Protein AF-A0A397FPW7-F1 (afdb_monomer_lite)

Foldseek 3Di:
DQPPVLVLVLLLVLLVLLLVLLVVCVDCVQVVVDDPVLNVVSVVCVVVVNPLVVLSCVQQNPPLVVDDPVSHDRGDPVSSVVNNVSSVVSVVSSCVSCPPHPCRCVSVVVSVVVSVVSVVVVVVVVD

Sequence (127 aa):
MPNSNQEQEIVFKEAFLVSNFLLLWNLPSRKDKLTTELQKEVQERLWNKNTLDSLVLEKLGEESWFKSESERKALKAEDYQRIKELTEETKDFIRQLEKETEWEGTMDKEIENNRNKTIQQWIKENK

Structure (mmCIF, N/CA/C/O backbone):
data_AF-A0A397FPW7-F1
#
_entry.id   AF-A0A397FPW7-F1
#
loop_
_atom_site.group_PDB
_atom_site.id
_atom_site.type_symbol
_atom_site.label_atom_id
_atom_site.label_alt_id
_atom_site.label_comp_id
_atom_site.label_asym_id
_atom_site.label_entity_id
_atom_site.label_seq_id
_atom_site.pdbx_PDB_ins_code
_atom_site.Cartn_x
_atom_site.Cartn_y
_atom_site.Cartn_z
_atom_site.occupancy
_atom_site.B_iso_or_equiv
_atom_site.auth_seq_id
_atom_site.auth_comp_id
_atom_site.auth_asym_id
_atom_site.auth_atom_id
_atom_site.pdbx_PDB_model_num
ATOM 1 N N . MET A 1 1 ? 24.642 -0.716 -12.447 1.00 32.16 1 MET A N 1
ATOM 2 C CA . MET A 1 1 ? 23.826 -1.334 -13.513 1.00 32.16 1 MET A CA 1
ATOM 3 C C . MET A 1 1 ? 22.558 -0.508 -13.615 1.00 32.16 1 MET A C 1
ATOM 5 O O . MET A 1 1 ? 22.013 -0.219 -12.555 1.00 32.16 1 MET A O 1
ATOM 9 N N . PRO A 1 2 ? 22.122 -0.049 -14.798 1.00 36.84 2 PRO A N 1
ATOM 10 C CA . PRO A 1 2 ? 20.787 0.521 -14.895 1.00 36.84 2 PRO A CA 1
ATOM 11 C C . PRO A 1 2 ? 19.818 -0.623 -14.585 1.00 36.84 2 PRO A C 1
ATOM 13 O O . PRO A 1 2 ? 19.872 -1.659 -15.246 1.00 36.84 2 PRO A O 1
ATOM 16 N N . ASN A 1 3 ? 19.023 -0.493 -13.521 1.00 51.62 3 ASN A N 1
ATOM 17 C CA . ASN A 1 3 ? 17.925 -1.426 -13.272 1.00 51.62 3 ASN A CA 1
ATOM 18 C C . ASN A 1 3 ? 17.090 -1.451 -14.553 1.00 51.62 3 ASN A C 1
ATOM 20 O O . ASN A 1 3 ? 16.718 -0.385 -15.044 1.00 51.62 3 ASN A O 1
ATOM 24 N N . SER A 1 4 ? 16.907 -2.632 -15.144 1.00 63.94 4 SER A N 1
ATOM 25 C CA . SER A 1 4 ? 16.215 -2.771 -16.424 1.00 63.94 4 SER A CA 1
ATOM 26 C C . SER A 1 4 ? 14.846 -2.088 -16.355 1.00 63.94 4 SER A C 1
ATOM 28 O O . SER A 1 4 ? 14.223 -2.044 -15.291 1.00 63.94 4 SER A O 1
ATOM 30 N N . ASN A 1 5 ? 14.353 -1.579 -17.488 1.00 67.69 5 ASN A N 1
ATOM 31 C CA . ASN A 1 5 ? 13.004 -1.003 -17.593 1.00 67.69 5 ASN A CA 1
ATOM 32 C C . ASN A 1 5 ? 11.927 -1.929 -16.991 1.00 67.69 5 ASN A C 1
ATOM 34 O O . ASN A 1 5 ? 10.925 -1.460 -16.460 1.00 67.69 5 ASN A O 1
ATOM 38 N N . GLN A 1 6 ? 12.177 -3.242 -17.016 1.00 72.06 6 GLN A N 1
ATOM 39 C CA . GLN A 1 6 ? 11.367 -4.278 -16.386 1.00 72.06 6 GLN A CA 1
ATOM 40 C C . GLN A 1 6 ? 11.312 -4.178 -14.853 1.00 72.06 6 GLN A C 1
ATOM 42 O O . GLN A 1 6 ? 10.226 -4.216 -14.283 1.00 72.06 6 GLN A O 1
ATOM 47 N N . GLU A 1 7 ? 12.455 -4.061 -14.170 1.00 74.75 7 GLU A N 1
ATOM 48 C CA . GLU A 1 7 ? 12.476 -3.945 -12.703 1.00 74.75 7 GLU A CA 1
ATOM 49 C C . GLU A 1 7 ? 11.825 -2.631 -12.263 1.00 74.75 7 GLU A C 1
ATOM 51 O O . GLU A 1 7 ? 11.088 -2.595 -11.278 1.00 74.75 7 GLU A O 1
ATOM 56 N N . GLN A 1 8 ? 12.021 -1.570 -13.053 1.00 72.00 8 GLN A N 1
ATOM 57 C CA . GLN A 1 8 ? 11.303 -0.318 -12.862 1.00 72.00 8 GLN A CA 1
ATOM 58 C C . GLN A 1 8 ? 9.791 -0.538 -12.957 1.00 72.00 8 GLN A C 1
ATOM 60 O O . GLN A 1 8 ? 9.079 -0.239 -12.002 1.00 72.00 8 GLN A O 1
ATOM 65 N N . GLU A 1 9 ? 9.297 -1.125 -14.049 1.00 74.31 9 GLU A N 1
ATOM 66 C CA . GLU A 1 9 ? 7.868 -1.402 -14.241 1.00 74.31 9 GLU A CA 1
ATOM 67 C C . GLU A 1 9 ? 7.252 -2.244 -13.111 1.00 74.31 9 GLU A C 1
ATOM 69 O O . GLU A 1 9 ? 6.144 -1.944 -12.662 1.00 74.31 9 GLU A O 1
ATOM 74 N N . ILE A 1 10 ? 7.961 -3.269 -12.628 1.00 79.19 10 ILE A N 1
ATOM 75 C CA . ILE A 1 10 ? 7.503 -4.104 -11.509 1.00 79.19 10 ILE A CA 1
ATOM 76 C C . ILE A 1 10 ? 7.321 -3.257 -10.248 1.00 79.19 10 ILE A C 1
ATOM 78 O O . ILE A 1 10 ? 6.249 -3.298 -9.644 1.00 79.19 10 ILE A O 1
ATOM 82 N N . VAL A 1 11 ? 8.328 -2.460 -9.879 1.00 79.06 11 VAL A N 1
ATOM 83 C CA . VAL A 1 11 ? 8.259 -1.583 -8.700 1.00 79.06 11 VAL A CA 1
ATOM 84 C C . VAL A 1 11 ? 7.124 -0.566 -8.826 1.00 79.06 11 VAL A C 1
ATOM 86 O O . VAL A 1 11 ? 6.456 -0.281 -7.837 1.00 79.06 11 VAL A O 1
ATOM 89 N N . PHE A 1 12 ? 6.834 -0.063 -10.028 1.00 76.69 12 PHE A N 1
ATOM 90 C CA . PHE A 1 12 ? 5.708 0.855 -10.238 1.00 76.69 12 PHE A CA 1
ATOM 91 C C . PHE A 1 12 ? 4.346 0.210 -10.076 1.00 76.69 12 PHE A C 1
ATOM 93 O O . PHE A 1 12 ? 3.478 0.765 -9.403 1.00 76.69 12 PHE A O 1
ATOM 100 N N . LYS A 1 13 ? 4.142 -0.951 -10.699 1.00 77.94 13 LYS A N 1
ATOM 101 C CA . LYS A 1 13 ? 2.886 -1.691 -10.554 1.00 77.94 13 LYS A CA 1
ATOM 102 C C . LYS A 1 13 ? 2.645 -2.063 -9.097 1.00 77.94 13 LYS A C 1
ATOM 104 O O . LYS A 1 13 ? 1.517 -1.952 -8.621 1.00 77.94 13 LYS A O 1
ATOM 109 N N . GLU A 1 14 ? 3.705 -2.435 -8.387 1.00 85.81 14 GLU A N 1
ATOM 110 C CA . GLU A 1 14 ? 3.660 -2.686 -6.952 1.00 85.81 14 GLU A CA 1
ATOM 111 C C . GLU A 1 14 ? 3.307 -1.422 -6.160 1.00 85.81 14 GLU A C 1
ATOM 113 O O . GLU A 1 14 ? 2.361 -1.457 -5.380 1.00 85.81 14 GLU A O 1
ATOM 118 N N . ALA A 1 15 ? 3.977 -0.293 -6.410 1.00 82.88 15 ALA A N 1
ATOM 119 C CA . ALA A 1 15 ? 3.684 0.989 -5.769 1.00 82.88 15 ALA A CA 1
ATOM 120 C C . ALA A 1 15 ? 2.210 1.402 -5.925 1.00 82.88 15 ALA A C 1
ATOM 122 O O . ALA A 1 15 ? 1.544 1.756 -4.950 1.00 82.88 15 ALA A O 1
ATOM 123 N N . PHE A 1 16 ? 1.681 1.298 -7.147 1.00 79.75 16 PHE A N 1
ATOM 124 C CA . PHE A 1 16 ? 0.281 1.594 -7.440 1.00 79.75 16 PHE A CA 1
ATOM 125 C C . PHE A 1 16 ? -0.672 0.634 -6.715 1.00 79.75 16 PHE A C 1
ATOM 127 O O . PHE A 1 16 ? -1.685 1.050 -6.152 1.00 79.75 16 PHE A O 1
ATOM 134 N N . LEU A 1 17 ? -0.359 -0.663 -6.701 1.00 84.19 17 LEU A N 1
ATOM 135 C CA . LEU A 1 17 ? -1.164 -1.662 -6.004 1.00 84.19 17 LEU A CA 1
ATOM 136 C C . LEU A 1 17 ? -1.188 -1.406 -4.491 1.00 84.19 17 LEU A C 1
ATOM 138 O O . LEU A 1 17 ? -2.260 -1.389 -3.892 1.00 84.19 17 LEU A O 1
ATOM 142 N N . VAL A 1 18 ? -0.026 -1.148 -3.892 1.00 87.81 18 VAL A N 1
ATOM 143 C CA . VAL A 1 18 ? 0.136 -0.828 -2.468 1.00 87.81 18 VAL A CA 1
ATOM 144 C C . VAL A 1 18 ? -0.674 0.409 -2.088 1.00 87.81 18 VAL A C 1
ATOM 146 O O . VAL A 1 18 ? -1.397 0.386 -1.090 1.00 87.81 18 VAL A O 1
ATOM 149 N N . SER A 1 19 ? -0.636 1.464 -2.908 1.00 83.38 19 SER A N 1
ATOM 150 C CA . SER A 1 19 ? -1.461 2.646 -2.655 1.00 83.38 19 SER A CA 1
ATOM 151 C C . SER A 1 19 ? -2.961 2.328 -2.675 1.00 83.38 19 SER A C 1
ATOM 153 O O . SER A 1 19 ? -3.708 2.743 -1.785 1.00 83.38 19 SER A O 1
ATOM 155 N N . ASN A 1 20 ? -3.410 1.501 -3.624 1.00 84.31 20 ASN A N 1
ATOM 156 C CA . ASN A 1 20 ? -4.804 1.060 -3.673 1.00 84.31 20 ASN A CA 1
ATOM 157 C C . ASN A 1 20 ? -5.207 0.215 -2.455 1.00 84.31 20 ASN A C 1
ATOM 159 O O . ASN A 1 20 ? -6.335 0.335 -1.977 1.00 84.31 20 ASN A O 1
ATOM 163 N N . PHE A 1 21 ? -4.304 -0.597 -1.903 1.00 89.31 21 PHE A N 1
ATOM 164 C CA . PHE A 1 21 ? -4.573 -1.320 -0.659 1.00 89.31 21 PHE A CA 1
ATOM 165 C C . PHE A 1 21 ? -4.780 -0.380 0.530 1.00 89.31 21 PHE A C 1
ATOM 167 O O . PHE A 1 21 ? -5.655 -0.642 1.358 1.00 89.31 21 PHE A O 1
ATOM 174 N N . LEU A 1 22 ? -4.046 0.735 0.599 1.00 88.19 22 LEU A N 1
ATOM 175 C CA . LEU A 1 22 ? -4.264 1.743 1.636 1.00 88.19 22 LEU A CA 1
ATOM 176 C C . LEU A 1 22 ? -5.675 2.352 1.547 1.00 88.19 22 LEU A C 1
ATOM 178 O O . LEU A 1 22 ? -6.323 2.542 2.576 1.00 88.19 22 LEU A O 1
ATOM 182 N N . LEU A 1 23 ? -6.198 2.591 0.337 1.00 87.69 23 LEU A N 1
ATOM 183 C CA . LEU A 1 23 ? -7.568 3.095 0.142 1.00 87.69 23 LEU A CA 1
ATOM 184 C C . LEU A 1 23 ? -8.632 2.156 0.726 1.00 87.69 23 LEU A C 1
ATOM 186 O O . LEU A 1 23 ? -9.638 2.627 1.263 1.00 87.69 23 LEU A O 1
ATOM 190 N N . LEU A 1 24 ? -8.410 0.838 0.678 1.00 90.31 24 LEU A N 1
ATOM 191 C CA . LEU A 1 24 ? -9.348 -0.145 1.234 1.00 90.31 24 LEU A CA 1
ATOM 192 C C . LEU A 1 24 ? -9.538 0.022 2.746 1.00 90.31 24 LEU A C 1
ATOM 194 O O . LEU A 1 24 ? -10.608 -0.291 3.266 1.00 90.31 24 LEU A O 1
ATOM 198 N N . TRP A 1 25 ? -8.538 0.548 3.454 1.00 91.12 25 TRP A N 1
ATOM 199 C CA . TRP A 1 25 ? -8.607 0.801 4.895 1.00 91.12 25 TRP A CA 1
ATOM 200 C C . TRP A 1 25 ? -9.452 2.018 5.279 1.00 91.12 25 TRP A C 1
ATOM 202 O O . TRP A 1 25 ? -9.738 2.221 6.457 1.00 91.12 25 TRP A O 1
ATOM 212 N N . ASN A 1 26 ? -9.933 2.783 4.295 1.00 88.88 26 ASN A N 1
ATOM 213 C CA . ASN A 1 26 ? -10.938 3.822 4.503 1.00 88.88 26 ASN A CA 1
ATOM 214 C C . ASN A 1 26 ? -12.386 3.311 4.353 1.00 88.88 26 ASN A C 1
ATOM 216 O O . ASN A 1 26 ? -13.330 4.042 4.655 1.00 88.88 26 ASN A O 1
ATOM 220 N N . LEU A 1 27 ? -12.591 2.075 3.881 1.00 91.00 27 LEU A N 1
ATOM 221 C CA . LEU A 1 27 ? -13.928 1.487 3.756 1.00 91.00 27 LEU A CA 1
ATOM 222 C C . LEU A 1 27 ? -14.521 1.197 5.142 1.00 91.00 27 LEU A C 1
ATOM 224 O O . LEU A 1 27 ? -13.781 0.700 5.992 1.00 91.00 27 LEU A O 1
ATOM 228 N N . PRO A 1 28 ? -15.838 1.389 5.371 1.00 92.81 28 PRO A N 1
ATOM 229 C CA . PRO A 1 28 ? -16.459 1.141 6.679 1.00 92.81 28 PRO A CA 1
ATOM 230 C C . PRO A 1 28 ? -16.142 -0.247 7.252 1.00 92.81 28 PRO A C 1
ATOM 232 O O . PRO A 1 28 ? -15.744 -0.373 8.404 1.00 92.81 28 PRO A O 1
ATOM 235 N N . SER A 1 29 ? -16.178 -1.284 6.406 1.00 92.38 29 SER A N 1
ATOM 236 C CA . SER A 1 29 ? -15.901 -2.672 6.801 1.00 92.38 29 SER A CA 1
ATOM 237 C C . SER A 1 29 ? -14.514 -2.895 7.414 1.00 92.38 29 SER A C 1
ATOM 239 O O . SER A 1 29 ? -14.340 -3.853 8.163 1.00 92.38 29 SER A O 1
ATOM 241 N N . ARG A 1 30 ? -13.530 -2.050 7.077 1.00 93.50 30 ARG A N 1
ATOM 242 C CA . ARG A 1 30 ? -12.159 -2.112 7.605 1.00 93.50 30 ARG A CA 1
ATOM 243 C C . ARG A 1 30 ? -11.895 -1.015 8.628 1.00 93.50 30 ARG A C 1
ATOM 245 O O . ARG A 1 30 ? -11.373 -1.292 9.700 1.00 93.50 30 ARG A O 1
ATOM 252 N N . LYS A 1 31 ? -12.294 0.217 8.311 1.00 92.19 31 LYS A N 1
ATOM 253 C CA . LYS A 1 31 ? -12.100 1.405 9.142 1.00 92.19 31 LYS A CA 1
ATOM 254 C C . LYS A 1 31 ? -12.669 1.222 10.546 1.00 92.19 31 LYS A C 1
ATOM 256 O O . LYS A 1 31 ? -11.991 1.560 11.510 1.00 92.19 31 LYS A O 1
ATOM 261 N N . ASP A 1 32 ? -13.859 0.636 10.668 1.00 91.12 32 ASP A N 1
ATOM 262 C CA . ASP A 1 32 ? -14.535 0.469 11.962 1.00 91.12 32 ASP A CA 1
ATOM 263 C C . ASP A 1 32 ? -13.827 -0.542 12.883 1.00 91.12 32 ASP A C 1
ATOM 265 O O . ASP A 1 32 ? -14.098 -0.584 14.082 1.00 91.12 32 ASP A O 1
ATOM 269 N N . LYS A 1 33 ? -12.890 -1.336 12.345 1.00 90.56 33 LYS A N 1
ATOM 270 C CA . LYS A 1 33 ? -12.045 -2.269 13.106 1.00 90.56 33 LYS A CA 1
ATOM 271 C C . LYS A 1 33 ? -10.744 -1.639 13.604 1.00 90.56 33 LYS A C 1
ATOM 273 O O . LYS A 1 33 ? -10.040 -2.252 14.400 1.00 90.56 33 LYS A O 1
ATOM 278 N N . LEU A 1 34 ? -10.416 -0.434 13.141 1.00 91.19 34 LEU A N 1
ATOM 279 C CA . LEU A 1 34 ? -9.213 0.284 13.540 1.00 91.19 34 LEU A CA 1
ATOM 280 C C . LEU A 1 34 ? -9.454 1.097 14.811 1.00 91.19 34 LEU A C 1
ATOM 282 O O . LEU A 1 34 ? -10.525 1.679 15.003 1.00 91.19 34 LEU A O 1
ATOM 286 N N . THR A 1 35 ? -8.419 1.220 15.641 1.00 93.38 35 THR A N 1
ATOM 287 C CA . THR A 1 35 ? -8.413 2.196 16.736 1.00 93.38 35 THR A CA 1
ATOM 288 C C . THR A 1 35 ? -8.510 3.617 16.181 1.00 93.38 35 THR A C 1
ATOM 290 O O . THR A 1 35 ? -8.093 3.889 15.056 1.00 93.38 35 THR A O 1
ATOM 293 N N . THR A 1 36 ? -9.017 4.559 16.977 1.00 92.56 36 THR A N 1
ATOM 294 C CA . THR A 1 36 ? -9.099 5.978 16.583 1.00 92.56 36 THR A CA 1
ATOM 295 C C . THR A 1 36 ? -7.747 6.541 16.130 1.00 92.56 36 THR A C 1
ATOM 297 O O . THR A 1 36 ? -7.694 7.348 15.204 1.00 92.56 36 THR A O 1
ATOM 300 N N . GLU A 1 37 ? -6.655 6.099 16.759 1.00 94.12 37 GLU A N 1
ATOM 301 C CA . GLU A 1 37 ? -5.289 6.485 16.395 1.00 94.12 37 GLU A CA 1
ATOM 302 C C . GLU A 1 37 ? -4.909 5.975 14.999 1.00 94.12 37 GLU A C 1
ATOM 304 O O . GLU A 1 37 ? -4.533 6.773 14.141 1.00 94.12 37 GLU A O 1
ATOM 309 N N . LEU A 1 38 ? -5.125 4.685 14.722 1.00 92.75 38 LEU A N 1
ATOM 310 C CA . LEU A 1 38 ? -4.870 4.102 13.402 1.00 92.75 38 LEU A CA 1
ATOM 311 C C . LEU A 1 38 ? -5.771 4.706 12.319 1.00 92.75 38 LEU A C 1
ATOM 313 O O . LEU A 1 38 ? -5.317 4.939 11.202 1.00 92.75 38 LEU A O 1
ATOM 317 N N . GLN A 1 39 ? -7.030 5.025 12.633 1.00 92.50 39 GLN A N 1
ATOM 318 C CA . GLN A 1 39 ? -7.911 5.723 11.692 1.00 92.50 39 GLN A CA 1
ATOM 319 C C . GLN A 1 39 ? -7.358 7.103 11.321 1.00 92.50 39 GLN A C 1
ATOM 321 O O . GLN A 1 39 ? -7.410 7.486 10.151 1.00 92.50 39 GLN A O 1
ATOM 326 N N . LYS A 1 40 ? -6.824 7.850 12.296 1.00 92.69 40 LYS A N 1
ATOM 327 C CA . LYS A 1 40 ? -6.213 9.164 12.068 1.00 92.69 40 LYS A CA 1
ATOM 328 C C . LYS A 1 40 ? -4.963 9.044 11.200 1.00 92.69 40 LYS A C 1
ATOM 330 O O . LYS A 1 40 ? -4.841 9.793 10.238 1.00 92.69 40 LYS A O 1
ATOM 335 N N . GLU A 1 41 ? -4.097 8.072 11.474 1.00 91.50 41 GLU A N 1
ATOM 336 C CA . GLU A 1 41 ? -2.898 7.834 10.663 1.00 91.50 41 GLU A CA 1
ATOM 337 C C . GLU A 1 41 ? -3.242 7.407 9.225 1.00 91.50 41 GLU A C 1
ATOM 339 O O . GLU A 1 41 ? -2.661 7.925 8.271 1.00 91.50 41 GLU A O 1
ATOM 344 N N . VAL A 1 42 ? -4.243 6.535 9.040 1.00 91.12 42 VAL A N 1
ATOM 345 C CA . VAL A 1 42 ? -4.768 6.188 7.707 1.00 91.12 42 VAL A CA 1
ATOM 346 C C . VAL A 1 42 ? -5.249 7.446 6.980 1.00 91.12 42 VAL A C 1
ATOM 348 O O . VAL A 1 42 ? -4.884 7.649 5.824 1.00 91.12 42 VAL A O 1
ATOM 351 N N . GLN A 1 43 ? -6.024 8.319 7.637 1.00 89.44 43 GLN A N 1
ATOM 352 C CA . GLN A 1 43 ? -6.467 9.578 7.025 1.00 89.44 43 GLN A CA 1
ATOM 353 C C . GLN A 1 43 ? -5.302 10.511 6.698 1.00 89.44 43 GLN A C 1
ATOM 355 O O . GLN A 1 43 ? -5.323 11.127 5.641 1.00 89.44 43 GLN A O 1
ATOM 360 N N . GLU A 1 44 ? -4.289 10.622 7.555 1.00 88.12 44 GLU A N 1
ATOM 361 C CA . GLU A 1 44 ? -3.117 11.464 7.297 1.00 88.12 44 GLU A CA 1
ATOM 362 C C . GLU A 1 44 ? -2.323 10.953 6.088 1.00 88.12 44 GLU A C 1
ATOM 364 O O . GLU A 1 44 ? -1.983 11.736 5.200 1.00 88.12 44 GLU A O 1
ATOM 369 N N . ARG A 1 45 ? -2.098 9.638 5.982 1.00 86.19 45 ARG A N 1
ATOM 370 C CA . ARG A 1 45 ? -1.416 9.027 4.827 1.00 86.19 45 ARG A CA 1
ATOM 371 C C . ARG A 1 45 ? -2.233 9.151 3.533 1.00 86.19 45 ARG A C 1
ATOM 373 O O . ARG A 1 45 ? -1.665 9.424 2.477 1.00 86.19 45 ARG A O 1
ATOM 380 N N . LEU A 1 46 ? -3.562 9.033 3.614 1.00 83.81 46 LEU A N 1
ATOM 381 C CA . LEU A 1 46 ? -4.470 9.246 2.479 1.00 83.81 46 LEU A CA 1
ATOM 382 C C . LEU A 1 46 ? -4.585 10.721 2.067 1.00 83.81 46 LEU A C 1
ATOM 384 O O . LEU A 1 46 ? -4.615 11.015 0.875 1.00 83.81 46 LEU A O 1
ATOM 388 N N . TRP A 1 47 ? -4.644 11.651 3.027 1.00 71.06 47 TRP A N 1
ATOM 389 C CA . TRP A 1 47 ? -4.737 13.098 2.788 1.00 71.06 47 TRP A CA 1
ATOM 390 C C . TRP A 1 47 ? -3.449 13.662 2.206 1.00 71.06 47 TRP A C 1
ATOM 392 O O . TRP A 1 47 ? -3.487 14.502 1.309 1.00 71.06 47 TRP A O 1
ATOM 402 N N . ASN A 1 48 ? -2.308 13.099 2.605 1.00 67.06 48 ASN A N 1
ATOM 403 C CA . ASN A 1 48 ? -1.033 13.306 1.925 1.00 67.06 48 ASN A CA 1
ATOM 404 C C . ASN A 1 48 ? -1.003 12.676 0.514 1.00 67.06 48 ASN A C 1
ATOM 406 O O . ASN A 1 48 ? 0.080 12.513 -0.045 1.00 67.06 48 ASN A O 1
ATOM 410 N N . LYS A 1 49 ? -2.184 12.327 -0.042 1.00 53.78 49 LYS A N 1
ATOM 411 C CA . LYS A 1 49 ? -2.473 11.773 -1.371 1.00 53.78 49 LYS A CA 1
ATOM 412 C C . LYS A 1 49 ? -1.334 10.875 -1.812 1.00 53.78 49 LYS A C 1
ATOM 414 O O . LYS A 1 49 ? -0.686 11.207 -2.800 1.00 53.78 49 LYS A O 1
ATOM 419 N N . ASN A 1 50 ? -1.060 9.869 -0.967 1.00 60.53 50 ASN A N 1
ATOM 420 C CA . ASN A 1 50 ? 0.135 9.030 -0.913 1.00 60.53 50 ASN A CA 1
ATOM 421 C C . ASN A 1 50 ? 1.307 9.666 -1.666 1.00 60.53 50 ASN A C 1
ATOM 423 O O . ASN A 1 50 ? 1.338 9.608 -2.890 1.00 60.53 50 ASN A O 1
ATOM 427 N N . THR A 1 51 ? 2.294 10.245 -0.974 1.00 59.88 51 THR A N 1
ATOM 428 C CA . THR A 1 51 ? 3.531 10.772 -1.591 1.00 59.88 51 THR A CA 1
ATOM 429 C C . THR A 1 51 ? 4.046 9.863 -2.716 1.00 59.88 51 THR A C 1
ATOM 431 O O . THR A 1 51 ? 4.543 10.354 -3.721 1.00 59.88 51 THR A O 1
ATOM 434 N N . LEU A 1 52 ? 3.828 8.551 -2.581 1.00 63.03 52 LEU A N 1
ATOM 435 C CA . LEU A 1 52 ? 3.968 7.531 -3.611 1.00 63.03 52 LEU A CA 1
ATOM 436 C C . LEU A 1 52 ? 3.146 7.765 -4.900 1.00 63.03 52 LEU A C 1
ATOM 438 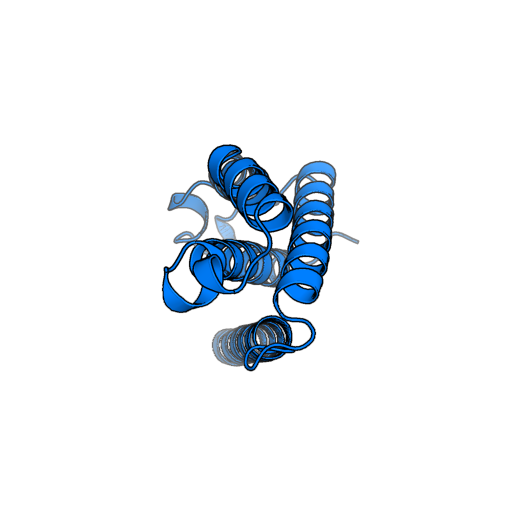O O . LEU A 1 52 ? 3.748 7.890 -5.955 1.00 63.03 52 LEU A O 1
ATOM 442 N N . ASP A 1 53 ? 1.817 7.871 -4.852 1.00 65.44 53 ASP A N 1
ATOM 443 C CA . ASP A 1 53 ? 0.962 8.159 -6.017 1.00 65.44 53 ASP A CA 1
ATOM 444 C C . ASP A 1 53 ? 1.292 9.500 -6.657 1.00 65.44 53 ASP A C 1
ATOM 446 O O . ASP A 1 53 ? 1.365 9.604 -7.879 1.00 65.44 53 ASP A O 1
ATOM 450 N N . SER A 1 54 ? 1.502 10.536 -5.844 1.00 66.25 54 SER A N 1
ATOM 451 C CA . SER A 1 54 ? 1.854 11.857 -6.365 1.00 66.25 54 SER A CA 1
ATOM 452 C C . SER A 1 54 ? 3.220 11.834 -7.056 1.00 66.25 54 SER A C 1
ATOM 454 O O . SER A 1 54 ? 3.347 12.391 -8.140 1.00 66.25 54 SER A O 1
ATOM 456 N N . LEU A 1 55 ? 4.210 11.127 -6.502 1.00 64.75 55 LEU A N 1
ATOM 457 C CA . LEU A 1 55 ? 5.534 10.966 -7.106 1.00 64.75 55 LEU A CA 1
ATOM 458 C C . LEU A 1 55 ? 5.493 10.074 -8.356 1.00 64.75 55 LEU A C 1
ATOM 460 O O . LEU A 1 55 ? 6.121 10.402 -9.359 1.00 64.75 55 LEU A O 1
ATOM 464 N N . VAL A 1 56 ? 4.721 8.985 -8.336 1.00 67.00 56 VAL A N 1
ATOM 465 C CA . VAL A 1 56 ? 4.509 8.110 -9.498 1.00 67.00 56 VAL A CA 1
ATOM 466 C C . VAL A 1 56 ? 3.821 8.883 -10.625 1.00 67.00 56 VAL A C 1
ATOM 468 O O . VAL A 1 56 ? 4.284 8.837 -11.762 1.00 67.00 56 VAL A O 1
ATOM 471 N N . LEU A 1 57 ? 2.771 9.653 -10.331 1.00 65.94 57 LEU A N 1
ATOM 472 C CA . LEU A 1 57 ? 2.068 10.470 -11.324 1.00 65.94 57 LEU A CA 1
ATOM 473 C C . LEU A 1 57 ? 2.909 11.657 -11.813 1.00 65.94 57 LEU A C 1
ATOM 475 O O . LEU A 1 57 ? 2.905 11.937 -13.005 1.00 65.94 57 LEU A O 1
ATOM 479 N N . GLU A 1 58 ? 3.641 12.351 -10.939 1.00 64.50 58 GLU A N 1
ATOM 480 C CA . GLU A 1 58 ? 4.457 13.517 -11.311 1.00 64.50 58 GLU A CA 1
ATOM 481 C C . GLU A 1 58 ? 5.668 13.116 -12.156 1.00 64.50 58 GLU A C 1
ATOM 483 O O . GLU A 1 58 ? 5.971 13.757 -13.164 1.00 64.50 58 GLU A O 1
ATOM 488 N N . LYS A 1 59 ? 6.385 12.060 -11.754 1.00 62.03 59 LYS A N 1
ATOM 489 C CA . LYS A 1 59 ? 7.632 11.672 -12.423 1.00 62.03 59 LYS A CA 1
ATOM 490 C C . LYS A 1 59 ? 7.401 10.917 -13.720 1.00 62.03 59 LYS A C 1
ATOM 492 O O . LYS A 1 59 ? 8.310 10.874 -14.549 1.00 62.03 59 LYS A O 1
ATOM 497 N N . LEU A 1 60 ? 6.212 10.346 -13.910 1.00 56.50 60 LEU A N 1
ATOM 498 C CA . LEU A 1 60 ? 5.927 9.515 -15.074 1.00 56.50 60 LEU A CA 1
ATOM 499 C C . LEU A 1 60 ? 4.745 10.004 -15.897 1.00 56.50 60 LEU A C 1
ATOM 501 O O . LEU A 1 60 ? 4.794 9.869 -17.110 1.00 56.50 60 LEU A O 1
ATOM 505 N N . GLY A 1 61 ? 3.730 10.636 -15.319 1.00 49.78 61 GLY A N 1
ATOM 506 C CA . GLY A 1 61 ? 2.498 10.983 -16.025 1.00 49.78 61 GLY A CA 1
ATOM 507 C C . GLY A 1 61 ? 1.728 9.739 -16.482 1.00 49.78 61 GLY A C 1
ATOM 508 O O . GLY A 1 61 ? 2.305 8.736 -16.899 1.00 49.78 61 GLY A O 1
ATOM 509 N N . GLU A 1 62 ? 0.399 9.804 -16.455 1.00 46.03 62 GLU A N 1
ATOM 510 C CA . GLU A 1 62 ? -0.451 8.739 -17.014 1.00 46.03 62 GLU A CA 1
ATOM 511 C C . GLU A 1 62 ? -0.045 8.392 -18.462 1.00 46.03 62 GLU A C 1
ATOM 513 O O . GLU A 1 62 ? -0.069 7.232 -18.860 1.00 46.03 62 GLU A O 1
ATOM 518 N N . GLU A 1 63 ? 0.431 9.380 -19.228 1.00 44.16 63 GLU A N 1
ATOM 519 C CA . GLU A 1 63 ? 0.789 9.242 -20.641 1.00 44.16 63 GLU A CA 1
ATOM 520 C C . GLU A 1 63 ? 2.101 8.504 -20.928 1.00 44.16 63 GLU A C 1
ATOM 522 O O . GLU A 1 63 ? 2.250 7.975 -22.027 1.00 44.16 63 GLU A O 1
ATOM 527 N N . SER A 1 64 ? 3.078 8.459 -20.015 1.00 50.47 64 SER A N 1
ATOM 528 C CA . SER A 1 64 ? 4.357 7.791 -20.330 1.00 50.47 64 SER A CA 1
ATOM 529 C C . SER A 1 64 ? 4.273 6.274 -20.237 1.00 50.47 64 SER A C 1
ATOM 531 O O . SER A 1 64 ? 5.159 5.586 -20.733 1.00 50.47 64 SER A O 1
ATOM 533 N N . TRP A 1 65 ? 3.203 5.746 -19.646 1.00 52.91 65 TRP A N 1
ATOM 534 C CA . TRP A 1 65 ? 3.020 4.311 -19.446 1.00 52.91 65 TRP A CA 1
ATOM 535 C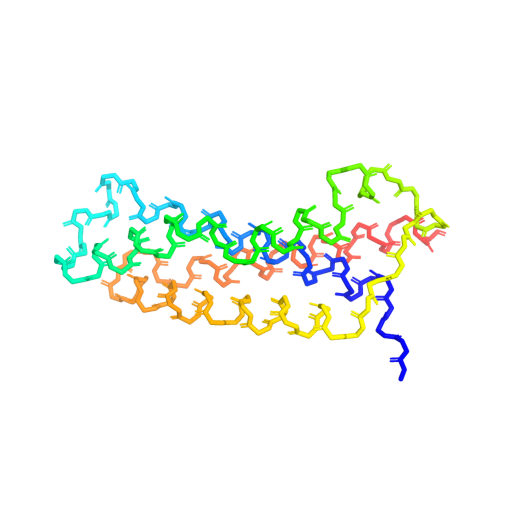 C . TRP A 1 65 ? 2.246 3.611 -20.554 1.00 52.91 65 TRP A C 1
ATOM 537 O O . TRP A 1 65 ? 2.481 2.428 -20.798 1.00 52.91 65 TRP A O 1
ATOM 547 N N . PHE A 1 66 ? 1.405 4.353 -21.276 1.00 48.12 66 PHE A N 1
ATOM 548 C CA . PHE A 1 66 ? 0.800 3.898 -22.531 1.00 48.12 66 PHE A CA 1
ATOM 549 C C . PHE A 1 66 ? 1.771 3.966 -23.719 1.00 48.12 66 PHE A C 1
ATOM 551 O O . PHE A 1 66 ? 1.435 3.520 -24.815 1.00 48.12 66 PHE A O 1
ATOM 558 N N . LYS A 1 67 ? 2.972 4.516 -23.509 1.00 54.03 67 LYS A N 1
ATOM 559 C CA . LYS A 1 67 ? 4.041 4.576 -24.506 1.00 54.03 67 LYS A CA 1
ATOM 560 C C . LYS A 1 67 ? 4.837 3.272 -24.543 1.00 54.03 67 LYS A C 1
ATOM 562 O O . LYS A 1 67 ? 5.000 2.595 -23.522 1.00 54.03 67 LYS A O 1
ATOM 567 N N . SER A 1 68 ? 5.338 2.934 -25.730 1.00 57.56 68 SER A N 1
ATOM 568 C CA . SER A 1 68 ? 6.188 1.759 -25.950 1.00 57.56 68 SER A CA 1
ATOM 569 C C . SER A 1 68 ? 7.476 1.833 -25.118 1.00 57.56 68 SER A C 1
ATOM 571 O O . SER A 1 68 ? 7.890 2.912 -24.695 1.00 57.56 68 SER A O 1
ATOM 573 N N . GLU A 1 69 ? 8.144 0.701 -24.876 1.00 56.84 69 GLU A N 1
ATOM 574 C CA . GLU A 1 69 ? 9.382 0.669 -24.078 1.00 56.84 69 GLU A CA 1
ATOM 575 C C . GLU A 1 69 ? 10.451 1.644 -24.606 1.00 56.84 69 GLU A C 1
ATOM 577 O O . GLU A 1 69 ? 11.110 2.326 -23.823 1.00 56.84 69 GLU A O 1
ATOM 582 N N . SER A 1 70 ? 10.552 1.793 -25.930 1.00 57.22 70 SER A N 1
ATOM 583 C CA . SER A 1 70 ? 11.444 2.751 -26.598 1.00 57.22 70 SER A CA 1
ATOM 584 C C 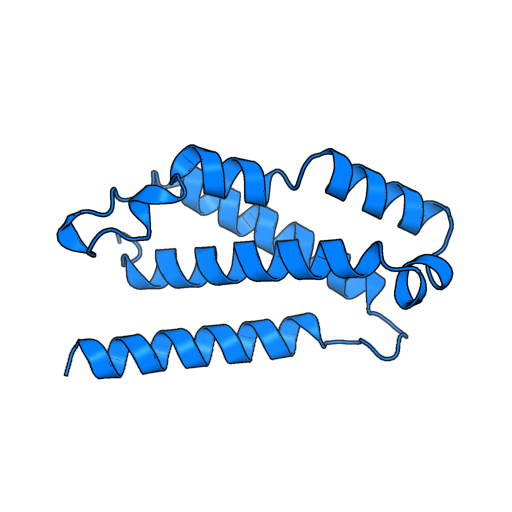. SER A 1 70 ? 11.115 4.225 -26.338 1.00 57.22 70 SER A C 1
ATOM 586 O O . SER A 1 70 ? 11.959 5.091 -26.553 1.00 57.22 70 SER A O 1
ATOM 588 N N . GLU A 1 71 ? 9.894 4.524 -25.904 1.00 52.09 71 GLU A N 1
ATOM 589 C CA . GLU A 1 71 ? 9.377 5.878 -25.684 1.00 52.09 71 GLU A CA 1
ATOM 590 C C . GLU A 1 71 ? 9.295 6.246 -24.193 1.00 52.09 71 GLU A C 1
ATOM 592 O O . GLU A 1 71 ? 9.041 7.407 -23.847 1.00 52.09 71 GLU A O 1
ATOM 597 N N . ARG A 1 72 ? 9.521 5.276 -23.297 1.00 64.94 72 ARG A N 1
ATOM 598 C CA . ARG A 1 72 ? 9.566 5.509 -21.852 1.00 64.94 72 ARG A CA 1
ATOM 599 C C . ARG A 1 72 ? 10.851 6.249 -21.493 1.00 64.94 72 ARG A C 1
ATOM 601 O O . ARG A 1 72 ? 11.960 5.799 -21.771 1.00 64.94 72 ARG A O 1
ATOM 608 N N . LYS A 1 73 ? 10.714 7.398 -20.829 1.00 61.69 73 LYS A N 1
ATOM 609 C CA . LYS A 1 73 ? 11.861 8.062 -20.202 1.00 61.69 73 LYS A CA 1
ATOM 610 C C . LYS A 1 73 ? 12.280 7.255 -18.975 1.00 61.69 73 LYS A C 1
ATOM 612 O O . LYS A 1 73 ? 11.468 7.050 -18.079 1.00 61.69 73 LYS A O 1
ATOM 617 N N . ALA A 1 74 ? 13.544 6.840 -18.929 1.00 60.84 74 ALA A N 1
ATOM 618 C CA . ALA A 1 74 ? 14.122 6.228 -17.738 1.00 60.84 74 ALA A CA 1
ATOM 619 C C . ALA A 1 74 ? 14.039 7.206 -16.556 1.00 60.84 74 ALA A C 1
ATOM 621 O O . ALA A 1 74 ? 14.371 8.388 -16.693 1.00 60.84 74 ALA A O 1
ATOM 622 N N . LEU A 1 75 ? 13.606 6.717 -15.396 1.00 64.06 75 LEU A N 1
ATOM 623 C CA . LEU A 1 75 ? 13.607 7.526 -14.181 1.00 64.06 75 LEU A CA 1
ATOM 624 C C . LEU A 1 75 ? 15.023 7.833 -13.720 1.00 64.06 75 LEU A C 1
ATOM 626 O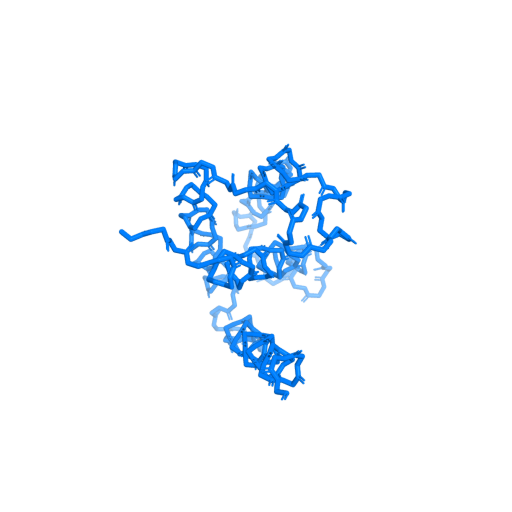 O . LEU A 1 75 ? 15.949 7.037 -13.905 1.00 64.06 75 LEU A O 1
ATOM 630 N N . LYS A 1 76 ? 15.166 8.969 -13.038 1.00 70.81 76 LYS A N 1
ATOM 631 C CA . LYS A 1 76 ? 16.371 9.251 -12.264 1.00 70.81 76 LYS A CA 1
ATOM 632 C C . LYS A 1 76 ? 16.503 8.221 -11.143 1.00 70.81 76 LYS A C 1
ATOM 634 O O . LYS A 1 76 ? 15.503 7.759 -10.590 1.00 70.81 76 LYS A O 1
ATOM 639 N N . ALA A 1 77 ? 17.739 7.864 -10.809 1.00 74.69 77 ALA A N 1
ATOM 640 C CA . ALA A 1 77 ? 18.017 6.844 -9.803 1.00 74.69 77 ALA A CA 1
ATOM 641 C C . ALA A 1 77 ? 17.453 7.230 -8.425 1.00 74.69 77 ALA A C 1
ATOM 643 O O . ALA A 1 77 ? 16.948 6.374 -7.704 1.00 74.69 77 ALA A O 1
ATOM 644 N N . GLU A 1 78 ? 17.490 8.519 -8.094 1.00 76.88 78 GLU A N 1
ATOM 645 C CA . GLU A 1 78 ? 16.989 9.074 -6.838 1.00 76.88 78 GLU A CA 1
ATOM 646 C C . GLU A 1 78 ? 15.462 8.974 -6.748 1.00 76.88 78 GLU A C 1
ATOM 648 O O . GLU A 1 78 ? 14.930 8.562 -5.720 1.00 76.88 78 GLU A O 1
ATOM 653 N N . ASP A 1 79 ? 14.761 9.287 -7.842 1.00 75.56 79 ASP A N 1
ATOM 654 C CA . ASP A 1 79 ? 13.301 9.177 -7.913 1.00 75.56 79 ASP A CA 1
ATOM 655 C C . ASP A 1 79 ? 12.870 7.708 -7.775 1.00 75.56 79 ASP A C 1
ATOM 657 O O . ASP A 1 79 ? 11.986 7.382 -6.983 1.00 75.56 79 ASP A O 1
ATOM 661 N N . TYR A 1 80 ? 13.548 6.804 -8.490 1.00 75.81 80 TYR A N 1
ATOM 662 C CA . TYR A 1 80 ? 13.307 5.364 -8.397 1.00 75.81 80 TYR A CA 1
ATOM 663 C C . TYR A 1 80 ? 13.520 4.827 -6.973 1.00 75.81 80 TYR A C 1
ATOM 665 O O . TYR A 1 80 ? 12.689 4.082 -6.450 1.00 75.81 80 TYR A O 1
ATOM 673 N N . GLN A 1 81 ? 14.614 5.232 -6.328 1.00 81.56 81 GLN A N 1
ATOM 674 C CA . GLN A 1 81 ? 14.915 4.840 -4.955 1.00 81.56 81 GLN A CA 1
ATOM 675 C C . GLN A 1 81 ? 13.853 5.363 -3.980 1.00 81.56 81 GLN A C 1
ATOM 677 O O . GLN A 1 81 ? 13.370 4.607 -3.137 1.00 81.56 81 GLN A O 1
ATOM 682 N N . ARG A 1 82 ? 13.421 6.620 -4.139 1.00 82.44 82 ARG A N 1
ATOM 683 C CA . ARG A 1 82 ? 12.403 7.213 -3.267 1.00 82.44 82 ARG A CA 1
ATOM 684 C C . ARG A 1 82 ? 11.049 6.513 -3.386 1.00 82.44 82 ARG A C 1
ATOM 686 O O . ARG A 1 82 ? 10.373 6.318 -2.379 1.00 82.44 82 ARG A O 1
ATOM 693 N N . ILE A 1 83 ? 10.665 6.112 -4.596 1.00 81.38 83 ILE A N 1
ATOM 694 C CA . ILE A 1 83 ? 9.435 5.344 -4.849 1.00 81.38 83 ILE A CA 1
ATOM 695 C C . ILE A 1 83 ? 9.500 3.988 -4.148 1.00 81.38 83 ILE A C 1
ATOM 697 O O . ILE A 1 83 ? 8.538 3.587 -3.493 1.00 81.38 83 ILE A O 1
ATOM 701 N N . LYS A 1 84 ? 10.645 3.305 -4.227 1.00 85.00 84 LYS A N 1
ATOM 702 C CA . LYS A 1 84 ? 10.846 2.019 -3.558 1.00 85.00 84 LYS A CA 1
ATOM 703 C C . LYS A 1 84 ? 10.716 2.136 -2.037 1.00 85.00 84 LYS A C 1
ATOM 705 O O . LYS A 1 84 ? 9.998 1.348 -1.434 1.00 85.00 84 LYS A O 1
ATOM 710 N N . GLU A 1 85 ? 11.352 3.135 -1.430 1.00 87.81 85 GLU A N 1
ATOM 711 C CA . GLU A 1 85 ? 11.268 3.386 0.018 1.00 87.81 85 GLU A CA 1
ATOM 712 C C . GLU A 1 85 ? 9.832 3.642 0.474 1.00 87.81 85 GLU A C 1
ATOM 714 O O . GLU A 1 85 ? 9.338 2.966 1.370 1.00 87.81 85 GLU A O 1
ATOM 719 N N . LEU A 1 86 ? 9.128 4.552 -0.203 1.00 85.81 86 LEU A N 1
ATOM 720 C CA . LEU A 1 86 ? 7.730 4.861 0.103 1.00 85.81 86 LEU A CA 1
ATOM 721 C C . LEU A 1 86 ? 6.805 3.648 -0.080 1.00 85.81 86 LEU A C 1
ATOM 723 O O . LEU A 1 86 ? 5.821 3.504 0.649 1.00 85.81 86 LEU A O 1
ATOM 727 N N . THR A 1 87 ? 7.120 2.768 -1.034 1.00 87.50 87 THR A N 1
ATOM 728 C CA . THR A 1 87 ? 6.382 1.517 -1.243 1.00 87.50 87 THR A CA 1
ATOM 729 C C . THR A 1 87 ? 6.568 0.581 -0.052 1.00 87.50 87 THR A C 1
ATOM 731 O O . THR A 1 87 ? 5.577 0.087 0.479 1.00 87.50 87 THR A O 1
ATOM 734 N N . GLU A 1 88 ? 7.802 0.372 0.418 1.00 91.19 88 GLU A N 1
ATOM 735 C CA . GLU A 1 88 ? 8.071 -0.452 1.608 1.00 91.19 88 GLU A CA 1
ATOM 736 C C . GLU A 1 88 ? 7.442 0.137 2.876 1.00 91.19 88 GLU A C 1
ATOM 738 O O . GLU A 1 88 ? 6.738 -0.575 3.589 1.00 91.19 88 GLU A O 1
ATOM 743 N N . GLU A 1 89 ? 7.596 1.445 3.113 1.00 91.06 89 GLU A N 1
ATOM 744 C CA . GLU A 1 89 ? 6.983 2.138 4.257 1.00 91.06 89 GLU A CA 1
ATOM 745 C C . GLU A 1 89 ? 5.454 1.967 4.278 1.00 91.06 89 GLU A C 1
ATOM 747 O O . GLU A 1 89 ? 4.847 1.779 5.337 1.00 91.06 89 GLU A O 1
ATOM 752 N N . THR A 1 90 ? 4.812 2.023 3.107 1.00 89.50 90 THR A N 1
ATOM 753 C CA . THR A 1 90 ? 3.362 1.826 2.995 1.00 89.50 90 THR A CA 1
ATOM 754 C C . THR A 1 90 ? 2.972 0.362 3.185 1.00 89.50 90 THR A C 1
ATOM 756 O O . THR A 1 90 ? 1.971 0.087 3.848 1.00 89.50 90 THR A O 1
ATOM 759 N N . LYS A 1 91 ? 3.763 -0.587 2.667 1.00 92.88 91 LYS A N 1
ATOM 760 C CA . LYS A 1 91 ? 3.534 -2.021 2.893 1.00 92.88 91 LYS A CA 1
ATOM 761 C C . LYS A 1 91 ? 3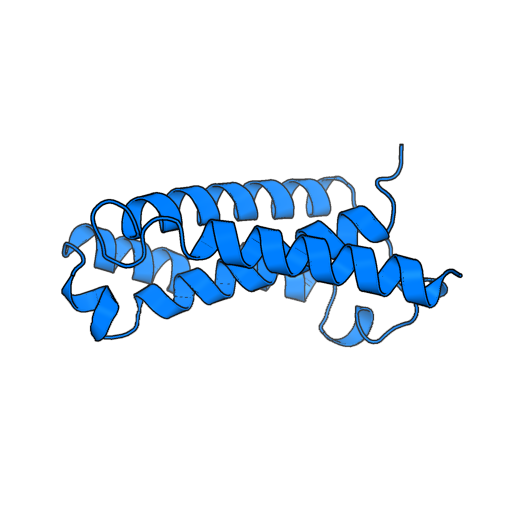.600 -2.369 4.371 1.00 92.88 91 LYS A C 1
ATOM 763 O O . LYS A 1 91 ? 2.697 -3.026 4.877 1.00 92.88 91 LYS A O 1
ATOM 768 N N . ASP A 1 92 ? 4.630 -1.904 5.069 1.00 94.38 92 ASP A N 1
ATOM 769 C CA . ASP A 1 92 ? 4.789 -2.165 6.499 1.00 94.38 92 ASP A CA 1
ATOM 770 C C . ASP A 1 92 ? 3.625 -1.600 7.306 1.00 94.38 92 ASP A C 1
ATOM 772 O O . ASP A 1 92 ? 3.106 -2.274 8.196 1.00 94.38 92 ASP A O 1
ATOM 776 N N . PHE A 1 93 ? 3.150 -0.408 6.948 1.00 93.81 93 PHE A N 1
ATOM 777 C CA . PHE A 1 93 ? 1.956 0.152 7.562 1.00 93.81 93 PHE A CA 1
ATOM 778 C C . PHE A 1 93 ? 0.709 -0.702 7.291 1.00 93.81 93 PHE A C 1
ATOM 780 O O . PHE A 1 93 ? -0.008 -1.052 8.223 1.00 93.81 93 PHE A O 1
ATOM 787 N N . ILE A 1 94 ? 0.463 -1.114 6.044 1.00 93.69 94 ILE A N 1
ATOM 788 C CA . ILE A 1 94 ? -0.690 -1.967 5.715 1.00 93.69 94 ILE A CA 1
ATOM 789 C C . ILE A 1 94 ? -0.609 -3.317 6.434 1.00 93.69 94 ILE A C 1
ATOM 791 O O . ILE A 1 94 ? -1.629 -3.783 6.934 1.00 93.69 94 ILE A O 1
ATOM 795 N N . ARG A 1 95 ? 0.580 -3.918 6.567 1.00 95.88 95 ARG A N 1
ATOM 796 C CA . ARG A 1 95 ? 0.780 -5.148 7.353 1.00 95.88 95 ARG A CA 1
ATOM 797 C C . ARG A 1 95 ? 0.390 -4.957 8.816 1.00 95.88 95 ARG A C 1
ATOM 799 O O . ARG A 1 95 ? -0.206 -5.854 9.402 1.00 95.88 95 ARG A O 1
ATOM 806 N N . GLN A 1 96 ? 0.685 -3.795 9.402 1.00 95.00 96 GLN A N 1
ATOM 807 C CA . GLN A 1 96 ? 0.243 -3.469 10.763 1.00 95.00 96 GLN A CA 1
ATOM 808 C C . GLN A 1 96 ? -1.282 -3.367 10.859 1.00 95.00 96 GLN A C 1
ATOM 810 O O . GLN A 1 96 ? -1.846 -3.841 11.839 1.00 95.00 96 GLN A O 1
ATOM 815 N N . LEU A 1 97 ? -1.946 -2.796 9.847 1.00 94.12 97 LEU A N 1
ATOM 816 C CA . LEU A 1 97 ? -3.411 -2.733 9.799 1.00 94.12 97 LEU A CA 1
ATOM 817 C C . LEU A 1 97 ? -4.040 -4.123 9.614 1.00 94.12 97 LEU A C 1
ATOM 819 O O . LEU A 1 97 ? -5.057 -4.426 10.228 1.00 94.12 97 LEU A O 1
ATOM 823 N N . GLU A 1 98 ? -3.443 -4.964 8.767 1.00 95.31 98 GLU A N 1
ATOM 824 C CA . GLU A 1 98 ? -3.923 -6.313 8.455 1.00 95.31 98 GLU A CA 1
ATOM 825 C C . GLU A 1 98 ? -3.719 -7.315 9.602 1.00 95.31 98 GLU A C 1
ATOM 827 O O . GLU A 1 98 ? -4.444 -8.312 9.672 1.00 95.31 98 GLU A O 1
ATOM 832 N N . LYS A 1 99 ? -2.751 -7.072 10.488 1.00 94.25 99 LYS A N 1
ATOM 833 C CA . LYS A 1 99 ? -2.392 -7.978 11.579 1.00 94.25 99 LYS A CA 1
ATOM 834 C C . LYS A 1 99 ? -3.592 -8.295 12.474 1.00 94.25 99 LYS A C 1
ATOM 836 O O . LYS A 1 99 ? -4.302 -7.390 12.902 1.00 94.25 99 LYS A O 1
ATOM 841 N N . GLU A 1 100 ? -3.780 -9.577 12.794 1.00 90.94 100 GLU A N 1
ATOM 842 C CA . GLU A 1 100 ? -4.876 -10.069 13.644 1.00 90.94 100 GLU A CA 1
ATOM 843 C C . GLU A 1 100 ? -6.280 -9.793 13.062 1.00 90.94 100 GLU A C 1
ATOM 845 O O . GLU A 1 100 ? -7.291 -9.894 13.761 1.00 90.94 100 GLU A O 1
ATOM 850 N N . THR A 1 101 ? -6.367 -9.497 11.760 1.00 91.44 101 THR A N 1
ATOM 851 C CA . THR A 1 101 ? -7.627 -9.360 11.017 1.00 91.44 101 THR A CA 1
ATOM 852 C C . THR A 1 101 ? -7.796 -10.497 10.012 1.00 91.44 101 THR A C 1
ATOM 854 O O . THR A 1 101 ? -6.851 -11.206 9.672 1.00 91.44 101 THR A O 1
ATOM 857 N N . GLU A 1 102 ? -8.994 -10.658 9.452 1.00 93.06 102 GLU A N 1
ATOM 858 C CA . GLU A 1 102 ? -9.224 -11.622 8.370 1.00 93.06 102 GLU A CA 1
ATOM 859 C C . GLU A 1 102 ? -8.469 -11.293 7.068 1.00 93.06 102 GLU A C 1
ATOM 861 O O . GLU A 1 102 ? -8.435 -12.122 6.158 1.00 93.06 102 GLU A O 1
ATOM 866 N N . TRP A 1 103 ? -7.892 -10.091 6.958 1.00 94.62 103 TRP A N 1
ATOM 867 C CA . TRP A 1 103 ? -7.117 -9.666 5.795 1.00 94.62 103 TRP A CA 1
ATOM 868 C C . TRP A 1 103 ? -5.617 -9.895 5.958 1.00 94.62 103 TRP A C 1
ATOM 870 O O . TRP A 1 103 ? -4.879 -9.525 5.050 1.00 94.62 103 TRP A O 1
ATOM 880 N N . GLU A 1 104 ? -5.162 -10.520 7.047 1.00 95.69 104 GLU A N 1
ATOM 881 C CA . GLU A 1 104 ? -3.740 -10.767 7.295 1.00 95.69 104 GLU A CA 1
ATOM 882 C C . GLU A 1 104 ? -3.025 -11.409 6.089 1.00 95.69 104 GLU A C 1
ATOM 884 O O . GLU A 1 104 ? -3.355 -12.513 5.637 1.00 95.69 104 GLU A O 1
ATOM 889 N N . GLY A 1 105 ? -2.054 -10.675 5.531 1.00 94.06 105 GLY A N 1
ATOM 890 C CA . GLY A 1 105 ? -1.240 -11.102 4.393 1.00 94.06 105 GLY A CA 1
ATOM 891 C C . GLY A 1 105 ? -1.958 -11.057 3.041 1.00 94.06 105 GLY A C 1
ATOM 892 O O . GLY A 1 105 ? -1.477 -11.658 2.076 1.00 94.06 105 GLY A O 1
ATOM 893 N N . THR A 1 106 ? -3.114 -10.393 2.940 1.00 94.62 106 THR A N 1
ATOM 894 C CA . THR A 1 106 ? -3.856 -10.265 1.672 1.00 94.62 106 THR A CA 1
ATOM 895 C C . THR A 1 106 ? -3.092 -9.393 0.685 1.00 94.62 106 THR A C 1
ATOM 897 O O . THR A 1 106 ? -2.962 -9.773 -0.480 1.00 94.62 106 THR A O 1
ATOM 900 N N . MET A 1 107 ? -2.554 -8.258 1.144 1.00 94.94 107 MET A N 1
ATOM 901 C CA . MET A 1 107 ? -1.747 -7.372 0.307 1.00 94.94 107 MET A CA 1
ATOM 902 C C . MET A 1 107 ? -0.524 -8.094 -0.273 1.00 94.94 107 MET A C 1
ATOM 904 O O . MET A 1 107 ? -0.326 -8.075 -1.486 1.00 94.94 107 MET A O 1
ATOM 908 N N . ASP A 1 108 ? 0.272 -8.758 0.571 1.00 94.19 108 ASP A N 1
ATOM 909 C CA . ASP A 1 108 ? 1.516 -9.410 0.138 1.00 94.19 108 ASP A CA 1
ATOM 910 C C . ASP A 1 108 ? 1.256 -10.501 -0.916 1.00 94.19 108 ASP A C 1
ATOM 912 O O . ASP A 1 108 ? 1.952 -10.564 -1.932 1.00 94.19 108 ASP A O 1
ATOM 916 N N . LYS A 1 109 ? 0.196 -11.304 -0.738 1.00 94.94 109 LYS A N 1
ATOM 917 C CA . LYS A 1 109 ? -0.222 -12.313 -1.727 1.00 94.94 109 LYS A CA 1
ATOM 918 C C . LYS A 1 109 ? -0.602 -11.688 -3.069 1.00 94.94 109 LYS A C 1
ATOM 920 O O . LYS A 1 109 ? -0.240 -12.217 -4.119 1.00 94.94 109 LYS A O 1
ATOM 925 N N . GLU A 1 110 ? -1.342 -10.581 -3.061 1.00 92.00 110 GLU A N 1
ATOM 926 C CA . GLU A 1 110 ? -1.765 -9.937 -4.307 1.00 92.00 110 GLU A CA 1
ATOM 927 C C . GLU A 1 110 ? -0.596 -9.251 -5.025 1.00 92.00 110 GLU A C 1
ATOM 929 O O . GLU A 1 110 ? -0.512 -9.311 -6.254 1.00 92.00 110 GLU A O 1
ATOM 934 N N . ILE A 1 111 ? 0.348 -8.672 -4.276 1.00 89.94 111 ILE A N 1
ATOM 935 C CA . ILE A 1 111 ? 1.602 -8.134 -4.821 1.00 89.94 111 ILE A CA 1
ATOM 936 C C . ILE A 1 111 ? 2.402 -9.236 -5.517 1.00 89.94 111 ILE A C 1
ATOM 938 O O . ILE A 1 111 ? 2.802 -9.068 -6.672 1.00 89.94 111 ILE A O 1
ATOM 942 N N . GLU A 1 112 ? 2.590 -10.383 -4.862 1.00 92.31 112 GLU A N 1
ATOM 943 C CA . GLU A 1 112 ? 3.300 -11.521 -5.448 1.00 92.31 112 GLU A CA 1
ATOM 944 C C . GLU A 1 112 ? 2.606 -12.023 -6.724 1.00 92.31 112 GLU A C 1
ATOM 946 O O . GLU A 1 112 ? 3.246 -12.216 -7.764 1.00 92.31 112 GLU A O 1
ATOM 951 N N . ASN A 1 113 ? 1.277 -12.152 -6.691 1.00 90.69 113 ASN A N 1
ATOM 952 C CA . ASN A 1 113 ? 0.482 -12.528 -7.859 1.00 90.69 113 ASN A CA 1
ATOM 953 C C . ASN A 1 113 ? 0.642 -11.531 -9.016 1.00 90.69 113 ASN A C 1
ATOM 955 O O . ASN A 1 113 ? 0.787 -11.942 -10.172 1.00 90.69 113 ASN A O 1
ATOM 959 N N . ASN A 1 114 ? 0.613 -10.227 -8.735 1.00 86.06 114 ASN A N 1
ATOM 960 C CA . ASN A 1 114 ? 0.761 -9.183 -9.747 1.00 86.06 114 ASN A CA 1
ATOM 961 C C . ASN A 1 114 ? 2.165 -9.182 -10.368 1.00 86.06 114 ASN A C 1
ATOM 963 O O . ASN A 1 114 ? 2.303 -9.130 -11.596 1.00 86.06 114 ASN A O 1
ATOM 967 N N . ARG A 1 115 ? 3.198 -9.328 -9.531 1.00 86.25 115 ARG A N 1
ATOM 968 C CA . ARG A 1 115 ? 4.591 -9.462 -9.968 1.00 86.25 115 ARG A CA 1
ATOM 969 C C . ARG A 1 115 ? 4.752 -10.656 -10.907 1.00 86.25 115 ARG A C 1
ATOM 971 O O . ARG A 1 115 ? 5.263 -10.497 -12.016 1.00 86.25 115 ARG A O 1
ATOM 978 N N . ASN A 1 116 ? 4.235 -11.821 -10.518 1.00 88.44 116 ASN A N 1
ATOM 979 C CA . ASN A 1 116 ? 4.280 -13.032 -11.338 1.00 88.44 116 ASN A CA 1
ATOM 980 C C . ASN A 1 116 ? 3.556 -12.847 -12.681 1.00 88.44 116 ASN A C 1
ATOM 982 O O . ASN A 1 116 ? 4.106 -13.198 -13.726 1.00 88.44 116 ASN A O 1
ATOM 986 N N . LYS A 1 117 ? 2.360 -12.241 -12.685 1.00 86.31 117 LYS A N 1
ATOM 987 C CA . LYS A 1 117 ? 1.619 -11.923 -13.922 1.00 86.31 117 LYS A CA 1
ATOM 988 C C . LYS A 1 117 ? 2.413 -10.998 -14.847 1.00 86.31 117 LYS A C 1
ATOM 990 O O . LYS A 1 117 ? 2.490 -11.268 -16.043 1.00 86.31 117 LYS A O 1
ATOM 995 N N . THR A 1 118 ? 3.030 -9.952 -14.300 1.00 79.19 118 THR A N 1
ATOM 996 C CA . THR A 1 118 ? 3.837 -8.993 -15.073 1.00 79.19 118 THR A CA 1
ATOM 997 C C . THR A 1 118 ? 5.048 -9.668 -15.716 1.00 79.19 118 THR A C 1
ATOM 999 O O . THR A 1 118 ? 5.297 -9.477 -16.905 1.00 79.19 118 THR A O 1
ATOM 1002 N N . ILE A 1 119 ? 5.756 -10.526 -14.975 1.00 83.19 119 ILE A N 1
ATOM 1003 C CA . ILE A 1 119 ? 6.888 -11.297 -15.512 1.00 83.19 119 ILE A CA 1
ATOM 1004 C C . ILE A 1 119 ? 6.428 -12.227 -16.645 1.00 83.19 119 ILE A C 1
ATOM 1006 O O . ILE A 1 119 ? 7.067 -12.283 -17.694 1.00 83.19 119 ILE A O 1
ATOM 1010 N N . GLN A 1 120 ? 5.308 -12.935 -16.469 1.00 84.06 120 GLN A N 1
ATOM 1011 C CA . GLN A 1 120 ? 4.779 -13.841 -17.497 1.00 84.06 120 GLN A CA 1
ATOM 1012 C C . GLN A 1 120 ? 4.334 -13.106 -18.766 1.00 84.06 120 GLN A C 1
ATOM 1014 O O . GLN A 1 120 ? 4.582 -13.592 -19.870 1.00 84.06 120 GLN A O 1
ATOM 1019 N N . GLN A 1 121 ? 3.706 -11.935 -18.626 1.00 80.12 121 GLN A N 1
ATOM 1020 C CA . GLN A 1 121 ? 3.339 -11.091 -19.762 1.00 80.12 121 GLN A CA 1
ATOM 1021 C C . GLN A 1 121 ? 4.579 -10.690 -20.567 1.00 80.12 121 GLN A C 1
ATOM 1023 O O . GLN A 1 121 ? 4.612 -10.895 -21.778 1.00 80.12 121 GLN A O 1
ATOM 1028 N N . TRP A 1 122 ? 5.629 -10.227 -19.889 1.00 75.94 122 TRP A N 1
ATOM 1029 C CA . TRP A 1 122 ? 6.878 -9.847 -20.541 1.00 75.94 122 TRP A CA 1
ATOM 103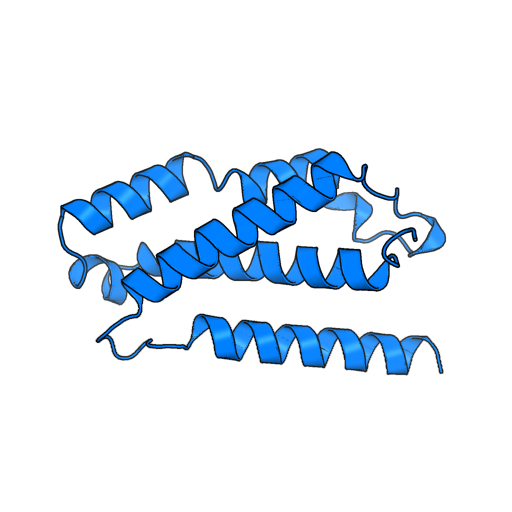0 C C . TRP A 1 122 ? 7.537 -11.018 -21.288 1.00 75.94 122 TRP A C 1
ATOM 1032 O O . TRP A 1 122 ? 7.936 -10.863 -22.444 1.00 75.94 122 TRP A O 1
ATOM 1042 N N . ILE A 1 123 ? 7.586 -12.211 -20.674 1.00 80.56 123 ILE A N 1
ATOM 1043 C CA . ILE A 1 123 ? 8.100 -13.434 -21.322 1.00 80.56 123 ILE A CA 1
ATOM 1044 C C . ILE A 1 123 ? 7.323 -13.740 -22.610 1.00 80.56 123 ILE A C 1
ATOM 1046 O O . ILE A 1 123 ? 7.901 -14.246 -23.566 1.00 80.56 123 ILE A O 1
ATOM 1050 N N . LYS A 1 124 ? 6.011 -13.481 -22.636 1.00 82.81 124 LYS A N 1
ATOM 1051 C CA . LYS A 1 124 ? 5.164 -13.723 -23.809 1.00 82.81 124 LYS A CA 1
ATOM 1052 C C . LYS A 1 124 ? 5.395 -12.697 -24.921 1.00 82.81 124 LYS A C 1
ATOM 1054 O O . LYS A 1 124 ? 5.323 -13.069 -26.084 1.00 82.81 124 LYS A O 1
ATOM 1059 N N . GLU A 1 125 ? 5.638 -11.439 -24.570 1.00 76.31 125 GLU A N 1
ATOM 1060 C CA . GLU A 1 125 ? 5.831 -10.338 -25.525 1.00 76.31 125 GLU A CA 1
ATOM 1061 C C . GLU A 1 125 ? 7.233 -10.327 -26.163 1.00 76.31 125 GLU A C 1
ATOM 1063 O O . GLU A 1 125 ? 7.399 -9.765 -27.240 1.00 76.31 125 GLU A O 1
ATOM 1068 N N . ASN A 1 126 ? 8.223 -10.971 -25.530 1.00 71.06 126 ASN A N 1
ATOM 1069 C CA . ASN A 1 126 ? 9.628 -11.004 -25.970 1.00 71.06 126 ASN A CA 1
ATOM 1070 C C . ASN A 1 126 ? 10.103 -12.395 -26.450 1.00 71.06 126 ASN A C 1
ATOM 1072 O O . ASN A 1 126 ? 11.307 -12.650 -26.519 1.00 71.06 126 ASN A O 1
ATOM 1076 N N . LYS A 1 127 ? 9.166 -13.302 -26.743 1.00 60.69 127 LYS A N 1
ATOM 1077 C CA . LYS A 1 127 ? 9.403 -14.593 -27.412 1.00 60.69 127 LYS A CA 1
ATOM 1078 C C . LYS A 1 127 ? 9.059 -14.495 -28.890 1.00 60.69 127 LYS A C 1
ATOM 1080 O O . LYS A 1 127 ? 9.794 -15.123 -29.681 1.00 60.69 127 LYS A O 1
#

pLDDT: mean 78.93, std 15.03, range [32.16, 95.88]

Radius of gyration: 15.95 Å; chains: 1; bounding box: 40×28×44 Å

Secondary structure (DSSP, 8-state):
-PPPHHHHHHHHHHHHHHHHHHHHTTSHHHHTTS-HHHHHHHHHHHHTTTHHHHHHHHHHHHHHHSS-GGGPPPPPHHHHHHHHHHHHHHHHHHHHHHTTSTTTTHHHHHHHHHHHHHHHHHHHHT-